Protein AF-A0A935U6V8-F1 (afdb_monomer_lite)

Foldseek 3Di:
DDDDDDDPPPPPPPPPPVPQKDWPDWAFDDPPDRWIKTWMQGVVRDTWIWTPPDQQKIFTQDPVSPDTDDIGRDPSVRNCVVSVD

Structure (mmCIF, N/CA/C/O backbone):
data_AF-A0A935U6V8-F1
#
_entry.id   AF-A0A935U6V8-F1
#
loop_
_atom_site.group_PDB
_atom_site.id
_atom_site.type_symbol
_atom_site.label_atom_id
_atom_site.label_alt_id
_atom_site.label_comp_id
_atom_site.label_asym_id
_atom_site.label_entity_id
_atom_site.label_seq_id
_atom_site.pdbx_PDB_ins_code
_atom_site.Cartn_x
_atom_site.Cartn_y
_atom_site.Cartn_z
_atom_site.occupancy
_atom_site.B_iso_or_equiv
_atom_site.auth_seq_id
_atom_site.auth_comp_id
_atom_site.auth_asym_id
_atom_site.auth_atom_id
_atom_site.pdbx_PDB_model_num
ATOM 1 N N . MET A 1 1 ? 0.330 -24.674 56.449 1.00 45.47 1 MET A N 1
ATOM 2 C CA . MET A 1 1 ? 0.446 -25.277 55.099 1.00 45.47 1 MET A CA 1
ATOM 3 C C . MET A 1 1 ? -0.602 -24.598 54.220 1.00 45.47 1 MET A C 1
ATOM 5 O O . MET A 1 1 ? -1.774 -24.734 54.505 1.00 45.47 1 MET A O 1
ATOM 9 N N . LYS A 1 2 ? -0.248 -23.504 53.541 1.00 44.31 2 LYS A N 1
ATOM 10 C CA . LYS A 1 2 ? 0.306 -23.380 52.173 1.00 44.31 2 LYS A CA 1
ATOM 11 C C . LYS A 1 2 ? -0.810 -23.228 51.115 1.00 44.31 2 LYS A C 1
ATOM 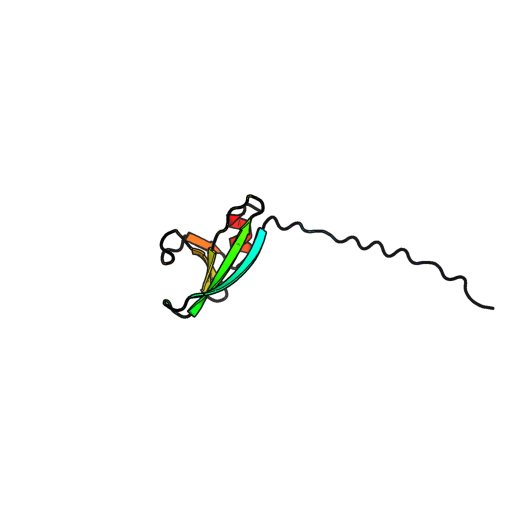13 O O . LYS A 1 2 ? -1.201 -24.182 50.469 1.00 44.31 2 LYS A O 1
ATOM 18 N N . LYS A 1 3 ? -1.257 -21.966 51.014 1.00 44.25 3 LYS A N 1
ATOM 19 C CA . LYS A 1 3 ? -1.704 -21.186 49.841 1.00 44.25 3 LYS A CA 1
ATOM 20 C C . LYS A 1 3 ? -2.771 -21.810 48.924 1.00 44.25 3 LYS A C 1
ATOM 22 O O . LYS A 1 3 ? -2.462 -22.606 48.048 1.00 44.25 3 LYS A O 1
ATOM 27 N N . MET A 1 4 ? -4.004 -21.316 49.077 1.00 48.53 4 MET A N 1
ATOM 28 C CA . MET A 1 4 ? -5.067 -21.414 48.074 1.00 48.53 4 MET A CA 1
ATOM 29 C C . MET A 1 4 ? -4.653 -20.628 46.826 1.00 48.53 4 MET A C 1
ATOM 31 O O . MET A 1 4 ? -4.286 -19.454 46.910 1.00 48.53 4 MET A O 1
ATOM 35 N N . ILE A 1 5 ? -4.666 -21.302 45.683 1.00 62.25 5 ILE A N 1
ATOM 36 C CA . ILE A 1 5 ? -4.339 -20.738 44.377 1.00 62.25 5 ILE A CA 1
ATOM 37 C C . ILE A 1 5 ? -5.546 -19.910 43.927 1.00 62.25 5 ILE A C 1
ATOM 39 O O . ILE A 1 5 ? -6.571 -20.459 43.533 1.00 62.25 5 ILE A O 1
ATOM 43 N N . PHE A 1 6 ? -5.434 -18.585 44.023 1.00 55.31 6 PHE A N 1
ATOM 44 C CA . PHE A 1 6 ? -6.367 -17.667 43.378 1.00 55.31 6 PHE A CA 1
ATOM 45 C C . PHE A 1 6 ? -6.129 -17.726 41.866 1.00 55.31 6 PHE A C 1
ATOM 47 O O . PHE A 1 6 ? -5.079 -17.322 41.368 1.00 55.31 6 PHE A O 1
ATOM 54 N N . PHE A 1 7 ? -7.105 -18.282 41.154 1.00 55.50 7 PHE A N 1
ATOM 55 C CA . PHE A 1 7 ? -7.152 -18.364 39.701 1.00 55.50 7 PHE A CA 1
ATOM 56 C C . PHE A 1 7 ? -7.310 -16.938 39.144 1.00 55.50 7 PHE A C 1
ATOM 58 O O . PHE A 1 7 ? -8.390 -16.351 39.204 1.00 55.50 7 PHE A O 1
ATOM 65 N N . ALA A 1 8 ? -6.215 -16.340 38.673 1.00 61.09 8 ALA A N 1
ATOM 66 C CA . ALA A 1 8 ? -6.240 -15.035 38.025 1.00 61.09 8 ALA A CA 1
ATOM 67 C C . ALA A 1 8 ? -6.883 -15.181 36.638 1.00 61.09 8 ALA A C 1
ATOM 69 O O . ALA A 1 8 ? -6.273 -15.700 35.704 1.00 61.09 8 ALA A O 1
ATOM 70 N N . LEU A 1 9 ? -8.135 -14.741 36.522 1.00 58.41 9 LEU A N 1
ATOM 71 C CA . LEU A 1 9 ? -8.856 -14.629 35.261 1.00 58.41 9 LEU A CA 1
ATOM 72 C C . LEU A 1 9 ? -8.237 -13.471 34.456 1.00 58.41 9 LEU A C 1
ATOM 74 O O . LEU A 1 9 ? -8.598 -12.309 34.629 1.00 58.41 9 LEU A O 1
ATOM 78 N N . PHE A 1 10 ? -7.241 -13.777 33.625 1.00 61.47 10 PHE A N 1
ATOM 79 C CA . PHE A 1 10 ? -6.623 -12.811 32.720 1.00 61.47 10 PHE A CA 1
ATOM 80 C C . PHE A 1 10 ? -7.606 -12.536 31.571 1.00 61.47 10 PHE A C 1
ATOM 82 O O . PHE A 1 10 ? -7.682 -13.286 30.599 1.00 61.47 10 PHE A O 1
ATOM 89 N N . LEU A 1 11 ? -8.412 -11.481 31.719 1.00 56.03 11 LEU A N 1
ATOM 90 C CA . LEU A 1 11 ? -9.210 -10.887 30.647 1.00 56.03 11 LEU A CA 1
ATOM 91 C C . LEU A 1 11 ? -8.247 -10.343 29.586 1.00 56.03 11 LEU A C 1
ATOM 93 O O . LEU A 1 11 ? -7.823 -9.190 29.630 1.00 56.03 11 LEU A O 1
ATOM 97 N N . PHE A 1 12 ? -7.886 -11.195 28.628 1.00 53.47 12 PHE A N 1
ATOM 98 C CA . PHE A 1 12 ? -7.327 -10.768 27.357 1.00 53.47 12 PHE A CA 1
ATOM 99 C C . PHE A 1 12 ? -8.418 -10.009 26.594 1.00 53.47 12 PHE A C 1
ATOM 101 O O . PHE A 1 12 ? -9.126 -10.562 25.754 1.00 53.47 12 PHE A O 1
ATOM 108 N N . LEU A 1 13 ? -8.559 -8.723 26.908 1.00 55.19 13 LEU A N 1
ATOM 109 C CA . LEU A 1 13 ? -9.155 -7.736 26.019 1.00 55.19 13 LEU A CA 1
ATOM 110 C C . LEU A 1 13 ? -8.234 -7.624 24.799 1.00 55.19 13 LEU A C 1
ATOM 112 O O . LEU A 1 13 ? -7.419 -6.708 24.691 1.00 55.19 13 LEU A O 1
ATOM 116 N N . PHE A 1 14 ? -8.334 -8.597 23.893 1.00 56.78 14 PHE A N 1
ATOM 117 C CA . PHE A 1 14 ? -7.905 -8.415 22.519 1.00 56.78 14 PHE A CA 1
ATOM 118 C C . PHE A 1 14 ? -8.785 -7.301 21.966 1.00 56.78 14 PHE A C 1
ATOM 120 O O . PHE A 1 14 ? -9.934 -7.506 21.586 1.00 56.78 14 PHE A O 1
ATOM 127 N N . CYS A 1 15 ? -8.254 -6.084 22.007 1.00 45.62 15 CYS A N 1
ATOM 128 C CA . CYS A 1 15 ? -8.734 -4.988 21.198 1.00 45.62 15 CYS A CA 1
ATOM 129 C C . CYS A 1 15 ? -8.475 -5.413 19.749 1.00 45.62 15 CYS A C 1
ATOM 131 O O . CYS A 1 15 ? -7.411 -5.137 19.189 1.00 45.62 15 CYS A O 1
ATOM 133 N N . GLU A 1 16 ? -9.404 -6.186 19.180 1.00 48.44 16 GLU A N 1
ATOM 134 C CA . GLU A 1 16 ? -9.486 -6.435 17.750 1.00 48.44 16 GLU A CA 1
ATOM 135 C C . GLU A 1 16 ? -9.760 -5.082 17.102 1.00 48.44 16 GLU A C 1
ATOM 137 O O . GLU A 1 16 ? -10.891 -4.685 16.825 1.00 48.44 16 GLU A O 1
ATOM 142 N N . SER A 1 17 ? -8.684 -4.328 16.899 1.00 53.19 17 SER A N 1
ATOM 143 C CA . SER A 1 17 ? -8.637 -3.303 15.878 1.00 53.19 17 SER A CA 1
ATOM 144 C C . SER A 1 17 ? -8.817 -4.050 14.566 1.00 53.19 17 SER A C 1
ATOM 146 O O . SER A 1 17 ? -7.859 -4.477 13.930 1.00 53.19 17 SER A O 1
ATOM 148 N N . ALA A 1 18 ? -10.074 -4.290 14.197 1.00 59.88 18 ALA A N 1
ATOM 149 C CA . ALA A 1 18 ? -10.444 -4.671 12.853 1.00 59.88 18 ALA A CA 1
ATOM 150 C C . ALA A 1 18 ? -10.091 -3.472 11.970 1.00 59.88 18 ALA A C 1
ATOM 152 O O . ALA A 1 18 ? -10.941 -2.629 11.681 1.00 59.88 18 ALA A O 1
ATOM 153 N N . TYR A 1 19 ? -8.804 -3.350 11.635 1.00 68.38 19 TYR A N 1
ATOM 154 C CA . TYR A 1 19 ? -8.317 -2.426 10.629 1.00 68.38 19 TYR A CA 1
ATOM 155 C C . TYR A 1 19 ? -9.195 -2.655 9.406 1.00 68.38 19 TYR A C 1
ATOM 157 O O . TYR A 1 19 ? -9.353 -3.797 8.966 1.00 68.38 19 TYR A O 1
ATOM 165 N N . ALA A 1 20 ? -9.817 -1.607 8.866 1.00 83.19 20 ALA A N 1
ATOM 166 C CA . ALA A 1 20 ? -10.655 -1.776 7.680 1.00 83.19 20 ALA A CA 1
ATOM 167 C C . ALA A 1 20 ? -9.794 -1.942 6.408 1.00 83.19 20 ALA A C 1
ATOM 169 O O . ALA A 1 20 ? -10.292 -1.836 5.284 1.00 83.19 20 ALA A O 1
ATOM 170 N N . TRP A 1 21 ? -8.520 -2.304 6.586 1.00 92.19 21 TRP A N 1
ATOM 171 C CA . TRP A 1 21 ? -7.601 -2.738 5.559 1.00 92.19 21 TRP A CA 1
ATOM 172 C C . TRP A 1 21 ? -6.531 -3.701 6.091 1.00 92.19 21 TRP A C 1
ATOM 174 O O . TRP A 1 21 ? -6.138 -3.641 7.254 1.00 92.19 21 TRP A O 1
ATOM 184 N N . GLU A 1 22 ? -6.014 -4.557 5.212 1.00 93.25 22 GLU A N 1
ATOM 185 C CA . GLU A 1 22 ? -4.884 -5.451 5.487 1.00 93.25 22 GLU A CA 1
ATOM 186 C C . GLU A 1 22 ? -3.871 -5.458 4.332 1.00 93.25 22 GLU A C 1
ATOM 188 O O . GLU A 1 22 ? -4.214 -5.196 3.178 1.00 93.25 22 GLU A O 1
ATOM 193 N N . VAL A 1 23 ? -2.603 -5.773 4.615 1.00 94.69 23 VAL A N 1
ATOM 194 C CA . VAL A 1 23 ? -1.587 -5.960 3.565 1.00 94.69 23 VAL A CA 1
ATOM 195 C C . VAL A 1 23 ? -1.741 -7.347 2.951 1.00 94.69 23 VAL A C 1
ATOM 197 O O . VAL A 1 23 ? -1.491 -8.350 3.612 1.00 94.69 23 VAL A O 1
ATOM 200 N N . LYS A 1 24 ? -2.086 -7.408 1.661 1.00 95.00 24 LYS A N 1
ATOM 201 C CA . LYS A 1 24 ? -2.253 -8.675 0.943 1.00 95.00 24 LYS A CA 1
ATOM 202 C C . LYS A 1 24 ? -0.940 -9.242 0.422 1.00 95.00 24 LYS A C 1
ATOM 204 O O . LYS A 1 24 ? -0.700 -10.441 0.508 1.00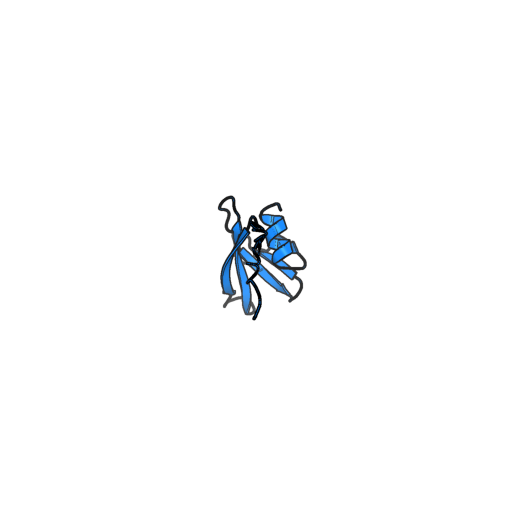 95.00 24 LYS A O 1
ATOM 209 N N . THR A 1 25 ? -0.112 -8.389 -0.171 1.00 94.31 25 THR A N 1
ATOM 210 C CA . THR A 1 25 ? 1.190 -8.793 -0.709 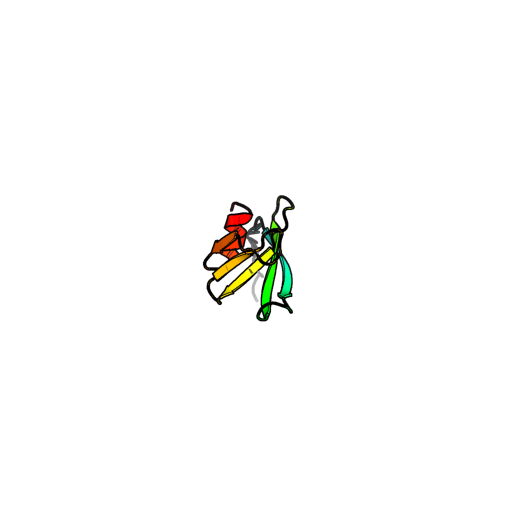1.00 94.31 25 THR A CA 1
ATOM 211 C C . THR A 1 25 ? 2.136 -7.603 -0.799 1.00 94.31 25 THR A C 1
ATOM 213 O O . THR A 1 25 ? 1.704 -6.452 -0.917 1.00 94.31 25 THR A O 1
ATOM 216 N N . ARG A 1 26 ? 3.439 -7.885 -0.742 1.00 94.94 26 ARG A N 1
ATOM 217 C CA . ARG A 1 26 ? 4.526 -6.920 -0.899 1.00 94.94 26 ARG A CA 1
ATOM 218 C C . ARG A 1 26 ? 5.504 -7.444 -1.945 1.00 94.94 26 ARG A C 1
ATOM 220 O O . ARG A 1 26 ? 5.887 -8.608 -1.902 1.00 94.94 26 ARG A O 1
ATOM 227 N N . TRP A 1 27 ? 5.923 -6.583 -2.865 1.00 93.44 27 TRP A N 1
ATOM 228 C CA . TRP A 1 27 ? 6.901 -6.926 -3.896 1.00 93.44 27 TRP A CA 1
ATOM 229 C C . TRP A 1 27 ? 7.729 -5.713 -4.302 1.00 93.44 27 TRP A C 1
ATOM 231 O O . TRP A 1 27 ? 7.375 -4.572 -4.017 1.00 93.44 27 TRP A O 1
ATOM 241 N N . VAL A 1 28 ? 8.831 -5.965 -4.999 1.00 91.12 28 VAL A N 1
ATOM 242 C CA . VAL A 1 28 ? 9.694 -4.928 -5.566 1.00 91.12 28 VAL A CA 1
ATOM 243 C C . VAL A 1 28 ? 9.439 -4.855 -7.069 1.00 91.12 28 VAL A C 1
ATOM 245 O O . VAL A 1 28 ? 9.431 -5.885 -7.741 1.00 91.12 28 VAL A O 1
ATOM 248 N N . TRP A 1 29 ? 9.200 -3.659 -7.618 1.00 81.69 29 TRP A N 1
ATOM 249 C CA . TRP A 1 29 ? 8.970 -3.515 -9.061 1.00 81.69 29 TRP A CA 1
ATOM 250 C C . TRP A 1 29 ? 10.293 -3.520 -9.843 1.00 81.69 29 TRP A C 1
ATOM 252 O O . TRP A 1 29 ? 11.102 -2.605 -9.657 1.00 81.69 29 TRP A O 1
ATOM 262 N N . PRO A 1 30 ? 10.509 -4.479 -10.764 1.00 75.31 30 PRO A N 1
ATOM 263 C CA . PRO A 1 30 ? 11.822 -4.694 -11.373 1.00 75.31 30 PRO A CA 1
ATOM 264 C C . PRO A 1 30 ? 12.214 -3.617 -12.396 1.00 75.31 30 PRO A C 1
ATOM 266 O O . PRO A 1 30 ? 13.393 -3.336 -12.563 1.00 75.31 30 PRO A O 1
ATOM 269 N N . GLN A 1 31 ? 11.249 -2.973 -13.066 1.00 62.22 31 GLN A N 1
ATOM 270 C CA . GLN A 1 31 ? 11.529 -2.100 -14.221 1.00 62.22 31 GLN A CA 1
ATOM 271 C C . GLN A 1 31 ? 11.618 -0.591 -13.907 1.00 62.22 31 GLN A C 1
ATOM 273 O O . GLN A 1 31 ? 11.724 0.2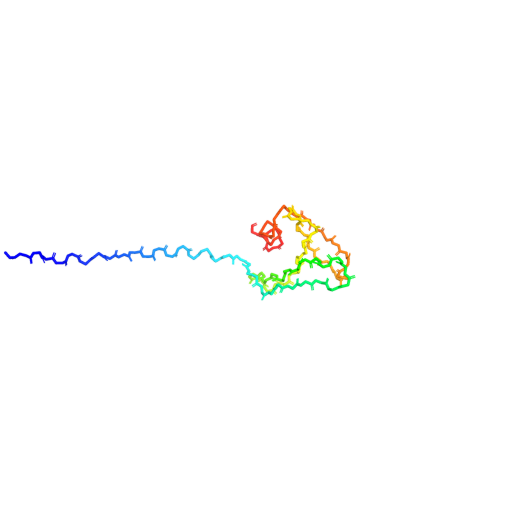20 -14.822 1.00 62.22 31 GLN A O 1
ATOM 278 N N . ARG A 1 32 ? 11.556 -0.163 -12.636 1.00 61.03 32 ARG A N 1
ATOM 279 C CA . ARG A 1 32 ? 11.606 1.274 -12.283 1.00 61.03 32 ARG A CA 1
ATOM 280 C C . ARG A 1 32 ? 12.170 1.479 -10.872 1.00 61.03 32 ARG A C 1
ATOM 282 O O . ARG A 1 32 ? 11.414 1.574 -9.908 1.00 61.03 32 ARG A O 1
ATOM 289 N N . ASN A 1 33 ? 13.500 1.520 -10.767 1.00 67.56 33 ASN A N 1
ATOM 290 C CA . ASN A 1 33 ? 14.271 1.835 -9.552 1.00 67.56 33 ASN A CA 1
ATOM 291 C C . ASN A 1 33 ? 14.012 0.950 -8.318 1.00 67.56 33 ASN A C 1
ATOM 293 O O . ASN A 1 33 ? 14.209 1.413 -7.200 1.00 67.56 33 ASN A O 1
ATOM 297 N N . GLY A 1 34 ? 13.573 -0.302 -8.488 1.00 76.25 34 GLY A N 1
ATOM 298 C CA . GLY A 1 34 ? 13.446 -1.234 -7.361 1.00 76.25 34 GLY A CA 1
ATOM 299 C C . GLY A 1 34 ? 12.509 -0.741 -6.253 1.00 76.25 34 GLY A C 1
ATOM 300 O O . GLY A 1 34 ? 12.746 -1.009 -5.079 1.00 76.25 34 GLY A O 1
ATOM 301 N N . LYS A 1 35 ? 11.458 0.008 -6.606 1.00 86.44 35 LYS A N 1
ATOM 302 C CA . LYS A 1 35 ? 10.534 0.561 -5.611 1.00 86.44 35 LYS A CA 1
ATOM 303 C C . LYS A 1 35 ? 9.716 -0.539 -4.947 1.00 86.44 35 LYS A C 1
ATOM 305 O O . LYS A 1 35 ? 9.152 -1.398 -5.638 1.00 86.44 35 LYS A O 1
ATOM 310 N N . ASN A 1 36 ? 9.600 -0.455 -3.623 1.00 92.19 36 ASN A N 1
ATOM 311 C CA . ASN A 1 36 ? 8.720 -1.314 -2.846 1.00 92.19 36 ASN A CA 1
ATOM 312 C C . ASN A 1 36 ? 7.261 -1.012 -3.191 1.00 92.19 36 ASN A C 1
ATOM 314 O O . ASN A 1 36 ? 6.851 0.143 -3.318 1.00 92.19 36 ASN A O 1
ATOM 318 N N . ARG A 1 37 ? 6.467 -2.066 -3.344 1.00 92.62 37 ARG A N 1
ATOM 319 C CA . ARG A 1 37 ? 5.032 -2.008 -3.593 1.00 92.62 37 ARG A CA 1
ATOM 320 C C . ARG A 1 37 ? 4.299 -2.885 -2.606 1.00 92.62 37 ARG A C 1
ATOM 322 O O . ARG A 1 37 ? 4.785 -3.944 -2.215 1.00 92.62 37 ARG A O 1
ATOM 329 N N . VAL A 1 38 ? 3.123 -2.426 -2.216 1.00 94.81 38 VAL A N 1
ATOM 330 C CA . VAL A 1 38 ? 2.251 -3.105 -1.266 1.00 94.81 38 VAL A CA 1
ATOM 331 C C . VAL A 1 38 ? 0.841 -3.083 -1.827 1.00 94.81 38 VAL A C 1
ATOM 333 O O . VAL A 1 38 ? 0.310 -2.018 -2.121 1.00 94.81 38 VAL A O 1
ATOM 336 N N . GLN A 1 39 ? 0.226 -4.249 -1.979 1.00 95.44 39 GLN A N 1
ATOM 337 C CA . GLN A 1 39 ? -1.200 -4.347 -2.257 1.00 95.44 39 GLN A CA 1
ATOM 338 C C . GLN A 1 39 ? -1.926 -4.429 -0.925 1.00 95.44 39 GLN A C 1
ATOM 340 O O . GLN A 1 39 ? -1.612 -5.277 -0.090 1.00 95.44 39 GLN A O 1
ATOM 345 N N . VAL A 1 40 ? -2.890 -3.543 -0.745 1.00 95.19 40 VAL A N 1
ATOM 346 C CA . VAL A 1 40 ? -3.742 -3.489 0.438 1.00 95.19 40 VAL A CA 1
ATOM 347 C C . VAL A 1 40 ? -5.115 -4.013 0.040 1.00 95.19 40 VAL A C 1
ATOM 349 O O . VAL A 1 40 ? -5.589 -3.665 -1.033 1.00 95.19 40 VAL A O 1
ATOM 352 N N . LEU A 1 41 ? -5.742 -4.850 0.863 1.00 94.94 41 LEU A N 1
ATOM 353 C CA . LEU A 1 41 ? -7.146 -5.236 0.742 1.00 94.94 41 LEU A CA 1
ATOM 354 C C . LEU A 1 41 ? -7.952 -4.390 1.727 1.00 94.94 41 LEU A C 1
ATOM 356 O O . LEU A 1 41 ? -7.777 -4.535 2.931 1.00 94.94 41 LEU A O 1
ATOM 360 N N . CYS A 1 42 ? -8.817 -3.511 1.229 1.00 93.88 42 CYS A N 1
ATOM 361 C CA . CYS A 1 42 ? -9.791 -2.813 2.062 1.00 93.88 42 CYS A CA 1
ATOM 362 C C . CYS A 1 42 ? -10.947 -3.758 2.433 1.00 93.88 42 CYS A C 1
ATOM 364 O O . CYS A 1 42 ? -11.283 -4.679 1.686 1.00 93.88 42 CYS A O 1
ATOM 366 N N . LYS A 1 43 ? -11.636 -3.471 3.539 1.00 92.00 43 LYS A N 1
ATOM 367 C CA . LYS A 1 43 ? -12.811 -4.208 4.032 1.00 92.00 43 LYS A CA 1
ATOM 368 C C . LYS A 1 43 ? -13.975 -4.231 3.037 1.00 92.00 43 LYS A C 1
ATOM 370 O O . LYS A 1 43 ? -14.784 -5.151 3.062 1.00 92.00 43 LYS A O 1
ATOM 375 N N . ASP A 1 44 ? -14.051 -3.242 2.148 1.00 90.88 44 ASP A N 1
ATOM 376 C CA . ASP A 1 44 ? -15.042 -3.179 1.068 1.00 90.88 44 ASP A CA 1
ATOM 377 C C . ASP A 1 44 ? -14.647 -3.972 -0.195 1.00 90.88 44 ASP A C 1
ATOM 379 O O . ASP A 1 44 ? -15.328 -3.893 -1.216 1.00 90.88 44 ASP A O 1
ATOM 383 N N . GLY A 1 45 ? -13.546 -4.728 -0.144 1.00 91.62 45 GLY A N 1
ATOM 384 C CA . GLY A 1 45 ? -13.066 -5.575 -1.234 1.00 91.62 45 GLY A CA 1
ATOM 385 C C . GLY A 1 45 ? -12.190 -4.860 -2.265 1.00 91.62 45 GLY A C 1
ATOM 386 O O . GLY A 1 45 ? -11.648 -5.515 -3.156 1.00 91.62 45 GLY A O 1
ATOM 387 N N . ARG A 1 46 ? -11.996 -3.535 -2.174 1.00 92.56 46 ARG A N 1
ATOM 388 C CA . ARG A 1 46 ? -11.061 -2.822 -3.061 1.00 92.56 46 ARG A CA 1
ATOM 389 C C . ARG A 1 46 ? -9.618 -3.206 -2.740 1.00 92.56 46 ARG A C 1
ATOM 391 O O . ARG A 1 46 ? -9.240 -3.303 -1.578 1.00 92.56 46 ARG A O 1
ATOM 398 N N . MET A 1 47 ? -8.791 -3.341 -3.780 1.00 94.50 47 MET A N 1
ATOM 399 C CA . MET A 1 47 ? -7.390 -3.756 -3.640 1.00 94.50 47 MET A CA 1
ATOM 400 C C . MET A 1 47 ? -6.398 -2.743 -4.239 1.00 94.50 47 MET A C 1
ATOM 402 O O . MET A 1 47 ? -5.803 -3.013 -5.289 1.00 94.50 47 MET A O 1
ATOM 406 N N . PRO A 1 48 ? -6.231 -1.541 -3.651 1.00 93.12 48 PRO A N 1
ATOM 407 C CA . PRO A 1 48 ? -5.224 -0.592 -4.122 1.00 93.12 48 PRO A CA 1
ATOM 408 C C . PRO A 1 48 ? -3.809 -1.166 -4.037 1.00 93.12 48 PRO A C 1
ATOM 410 O O . PRO A 1 48 ? -3.464 -1.931 -3.138 1.00 93.12 48 PRO A O 1
ATOM 413 N N . THR A 1 49 ? -2.951 -0.711 -4.943 1.00 94.75 49 THR A N 1
ATOM 414 C CA . THR A 1 49 ? -1.504 -0.869 -4.795 1.00 94.75 49 THR A CA 1
ATOM 415 C C . THR A 1 49 ? -0.902 0.458 -4.368 1.00 94.75 49 THR A C 1
ATOM 417 O O . THR A 1 49 ? -1.162 1.485 -4.988 1.00 94.75 49 THR A O 1
ATOM 420 N N . LEU A 1 50 ? -0.086 0.430 -3.327 1.00 94.94 50 LEU A N 1
ATOM 421 C CA . LEU A 1 50 ? 0.736 1.533 -2.865 1.00 94.94 50 LEU A CA 1
ATOM 422 C C . LEU A 1 50 ? 2.183 1.294 -3.300 1.00 94.94 50 LEU A C 1
ATOM 424 O O . LEU A 1 50 ? 2.636 0.152 -3.367 1.00 94.94 50 LEU A O 1
ATOM 428 N N . VAL A 1 51 ? 2.907 2.363 -3.600 1.00 93.75 51 VAL A N 1
ATOM 429 C CA . VAL A 1 51 ? 4.329 2.344 -3.947 1.00 93.75 51 VAL A CA 1
ATOM 430 C C . VAL A 1 51 ? 5.097 3.275 -3.021 1.00 93.75 51 VAL A C 1
ATOM 432 O O . VAL A 1 51 ? 4.633 4.373 -2.711 1.00 93.75 51 VAL A O 1
ATOM 435 N N . GLU A 1 52 ? 6.271 2.838 -2.594 1.00 93.50 52 GLU A N 1
ATOM 436 C CA . GLU A 1 52 ? 7.226 3.659 -1.864 1.00 93.50 52 GLU A CA 1
ATOM 437 C C . GLU A 1 52 ? 8.036 4.499 -2.859 1.00 93.50 52 GLU A C 1
ATOM 439 O O . GLU A 1 52 ? 8.859 3.984 -3.618 1.00 93.50 52 GLU A O 1
ATOM 444 N N . GLU A 1 53 ? 7.778 5.805 -2.884 1.00 89.56 53 GLU A N 1
ATOM 445 C CA . GLU A 1 53 ? 8.546 6.759 -3.689 1.00 89.56 53 GLU A CA 1
ATOM 446 C C . GLU A 1 53 ? 9.822 7.198 -2.964 1.00 89.56 53 GLU A C 1
ATOM 448 O O . GLU A 1 53 ? 10.864 7.372 -3.594 1.00 89.56 53 GLU A O 1
ATOM 453 N N . THR A 1 54 ? 9.733 7.368 -1.645 1.00 89.06 54 THR A 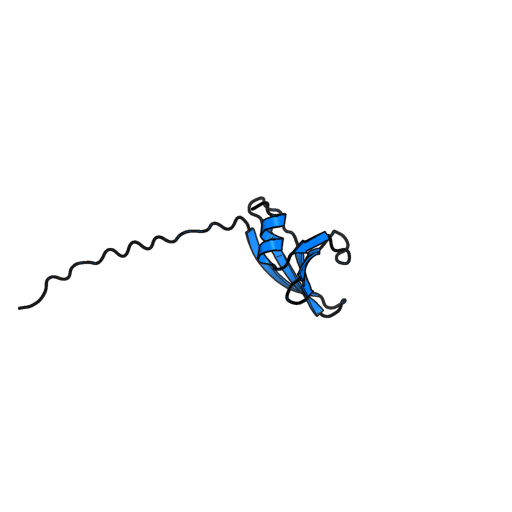N 1
ATOM 454 C CA . THR A 1 54 ? 10.847 7.599 -0.714 1.00 89.06 54 THR A CA 1
ATOM 455 C C . THR A 1 54 ? 10.504 6.931 0.628 1.00 89.06 54 THR A C 1
ATOM 457 O O . THR A 1 54 ? 9.328 6.628 0.848 1.00 89.06 54 THR A O 1
ATOM 460 N N . PRO A 1 55 ? 11.458 6.768 1.571 1.00 88.50 55 PRO A N 1
ATOM 461 C CA . PRO A 1 55 ? 11.186 6.161 2.885 1.00 88.50 55 PRO A CA 1
ATOM 462 C C . PRO A 1 55 ? 10.050 6.821 3.686 1.00 88.50 55 PRO A C 1
ATOM 464 O O . PRO A 1 55 ? 9.495 6.232 4.608 1.00 88.50 55 PRO A O 1
ATOM 467 N N . THR A 1 56 ? 9.703 8.061 3.341 1.00 91.31 56 THR A N 1
ATOM 468 C CA . THR A 1 56 ? 8.664 8.875 3.986 1.00 91.31 56 THR A CA 1
ATOM 469 C C . THR A 1 56 ? 7.569 9.303 3.009 1.00 91.31 56 THR A C 1
ATOM 471 O O . THR A 1 56 ? 6.857 10.277 3.258 1.00 91.31 56 THR A O 1
ATOM 474 N N . LYS A 1 57 ? 7.446 8.630 1.858 1.00 93.50 57 LYS A N 1
ATOM 475 C CA . LYS A 1 57 ? 6.450 8.967 0.840 1.00 93.50 57 LYS A CA 1
ATOM 476 C C . LYS A 1 57 ? 5.904 7.718 0.168 1.00 93.50 57 LYS A C 1
ATOM 478 O O . LYS A 1 57 ? 6.567 7.096 -0.659 1.00 93.50 57 LYS A O 1
ATOM 483 N N . TRP A 1 58 ? 4.647 7.427 0.471 1.00 95.19 58 TRP A N 1
ATOM 484 C CA . TRP A 1 58 ? 3.889 6.326 -0.107 1.00 95.19 58 TRP A CA 1
ATOM 485 C C . TRP A 1 58 ? 2.763 6.864 -0.974 1.00 95.19 58 TRP A C 1
ATOM 487 O O . TRP A 1 58 ? 1.995 7.714 -0.528 1.00 95.19 58 TRP A O 1
ATOM 497 N N . CYS A 1 59 ? 2.656 6.384 -2.208 1.00 93.69 59 CYS A N 1
ATOM 498 C CA . CYS A 1 59 ? 1.681 6.869 -3.179 1.00 93.69 59 CYS A CA 1
ATOM 499 C C . CYS A 1 59 ? 0.796 5.739 -3.697 1.00 93.69 59 CYS A C 1
ATOM 501 O O . CYS A 1 59 ? 1.245 4.605 -3.837 1.00 93.69 59 CYS A O 1
ATOM 503 N N . LEU A 1 60 ? -0.452 6.047 -4.043 1.00 94.00 60 LEU A N 1
ATOM 504 C CA . LEU A 1 60 ? -1.314 5.103 -4.752 1.00 94.00 60 LEU A CA 1
ATOM 505 C C . LEU A 1 60 ? -0.835 4.916 -6.194 1.00 94.00 60 LEU A C 1
ATOM 507 O O . LEU A 1 60 ? -0.650 5.882 -6.927 1.00 94.00 60 LEU A O 1
ATOM 511 N N . VAL A 1 61 ? -0.735 3.675 -6.644 1.00 90.56 61 VAL A N 1
ATOM 512 C CA . VAL A 1 61 ? -0.514 3.324 -8.045 1.00 90.56 61 VAL A CA 1
ATOM 513 C C . VAL A 1 61 ? -1.835 3.402 -8.815 1.00 90.56 61 VAL A C 1
ATOM 515 O O . VAL A 1 61 ? -2.820 2.764 -8.444 1.00 90.56 61 VAL A O 1
ATOM 518 N N . ARG A 1 62 ? -1.864 4.165 -9.912 1.00 85.19 62 ARG A N 1
ATOM 519 C CA . ARG A 1 62 ? -3.008 4.238 -10.837 1.00 85.19 62 ARG A CA 1
ATOM 520 C C . ARG A 1 62 ? -2.918 3.170 -11.936 1.00 85.19 62 ARG A C 1
ATOM 522 O O . ARG A 1 62 ? -1.938 2.437 -12.031 1.00 85.19 62 ARG A O 1
ATOM 529 N N . LYS A 1 63 ? -3.947 3.109 -12.795 1.00 73.75 63 LYS A N 1
ATOM 530 C CA . LYS A 1 63 ? -4.160 2.096 -13.854 1.00 73.75 63 LYS A CA 1
ATOM 531 C C . LYS A 1 63 ? -2.924 1.745 -14.694 1.00 73.75 63 LYS A C 1
ATOM 533 O O . LYS A 1 63 ? -2.790 0.598 -15.094 1.00 73.75 63 LYS A O 1
ATOM 538 N N . SER A 1 64 ? -2.039 2.701 -14.972 1.00 69.62 64 SER A N 1
ATOM 539 C CA . SER A 1 64 ? -0.858 2.470 -15.812 1.00 69.62 64 SER A CA 1
ATOM 540 C C . SER A 1 64 ? 0.313 1.807 -15.081 1.00 69.62 64 SER A C 1
ATOM 542 O O . SER A 1 64 ? 1.332 1.519 -15.703 1.00 69.62 64 SER A O 1
ATOM 544 N N . GLY A 1 65 ? 0.246 1.627 -13.758 1.00 69.75 65 GLY A N 1
ATOM 545 C CA . GLY A 1 65 ? 1.375 1.134 -12.962 1.00 69.75 65 GLY A CA 1
ATOM 546 C C . GLY A 1 65 ? 2.539 2.130 -12.830 1.00 69.75 65 GLY A C 1
ATOM 547 O O . GLY A 1 65 ? 3.432 1.914 -12.003 1.00 69.75 65 GLY A O 1
ATOM 548 N N . THR A 1 66 ? 2.521 3.207 -13.621 1.00 69.12 66 THR A N 1
ATOM 549 C CA . THR A 1 66 ? 3.570 4.223 -13.773 1.00 69.12 66 THR A CA 1
ATOM 550 C C . THR A 1 66 ? 3.109 5.630 -13.402 1.00 69.12 66 THR A C 1
ATOM 552 O O . THR A 1 66 ? 3.968 6.487 -13.186 1.00 69.12 66 THR A O 1
ATOM 555 N N . ASP A 1 67 ? 1.796 5.855 -13.313 1.00 76.88 67 ASP A N 1
ATOM 556 C CA . ASP A 1 67 ? 1.191 7.082 -12.801 1.00 76.88 67 ASP A CA 1
ATOM 557 C C . ASP A 1 67 ? 0.807 6.903 -11.326 1.00 76.88 67 ASP A C 1
ATOM 559 O O . ASP A 1 67 ? 0.278 5.856 -10.924 1.00 76.88 67 ASP A O 1
ATOM 563 N N . TYR A 1 68 ? 1.088 7.924 -10.520 1.00 82.56 68 TYR A N 1
ATOM 564 C CA . TYR A 1 68 ? 0.874 7.903 -9.080 1.00 82.56 68 TYR A CA 1
ATOM 565 C C . TYR A 1 68 ? -0.216 8.901 -8.701 1.00 82.56 68 TYR A C 1
ATOM 567 O O . TYR A 1 68 ? -0.260 10.034 -9.170 1.00 82.56 68 TYR A O 1
ATOM 575 N N . GLY A 1 69 ? -1.142 8.444 -7.867 1.00 83.81 69 GLY A N 1
ATOM 576 C CA . GLY A 1 69 ? -2.206 9.258 -7.312 1.00 83.81 69 GLY A CA 1
ATOM 577 C C . GLY A 1 69 ? -1.742 10.055 -6.101 1.00 83.81 69 GLY A C 1
ATOM 578 O O . GLY A 1 69 ? -0.631 10.574 -6.042 1.00 83.81 69 GLY A O 1
ATOM 579 N N . PHE A 1 70 ? -2.630 10.162 -5.119 1.00 89.31 70 PHE A N 1
ATOM 580 C CA . PHE A 1 70 ? -2.323 10.843 -3.869 1.00 89.31 70 PHE A CA 1
ATOM 581 C C . PHE A 1 70 ? -1.171 10.138 -3.128 1.00 89.31 70 PHE A C 1
ATOM 583 O O . PHE A 1 70 ? -1.010 8.917 -3.223 1.00 89.31 70 PHE A O 1
ATOM 590 N N . CYS A 1 71 ? -0.394 10.922 -2.380 1.00 93.88 71 CYS A N 1
ATOM 591 C CA . CYS A 1 71 ? 0.740 10.446 -1.595 1.00 93.88 71 CYS A CA 1
ATOM 592 C C . CYS A 1 71 ? 0.601 10.865 -0.134 1.00 93.88 71 CYS A C 1
ATOM 594 O O . CYS A 1 71 ? 0.104 11.956 0.146 1.00 93.88 71 CYS A O 1
ATOM 596 N N . ARG A 1 72 ? 1.081 10.020 0.778 1.00 95.50 72 ARG A N 1
ATOM 597 C CA . ARG A 1 72 ? 1.074 10.217 2.231 1.00 95.50 72 ARG A CA 1
ATOM 598 C C . ARG A 1 72 ? 2.442 9.926 2.836 1.00 95.50 72 ARG A C 1
ATOM 600 O O . ARG A 1 72 ? 3.319 9.397 2.149 1.00 95.50 72 ARG A O 1
ATOM 607 N N . LYS A 1 73 ? 2.634 10.307 4.103 1.00 94.62 73 LYS A N 1
ATOM 608 C CA . LYS A 1 73 ? 3.944 10.214 4.766 1.00 94.62 73 LYS A CA 1
ATOM 609 C C . LYS A 1 73 ? 4.313 8.785 5.164 1.00 94.62 73 LYS A C 1
ATOM 611 O O . LYS A 1 73 ? 5.492 8.476 5.304 1.00 94.62 73 LYS A O 1
ATOM 616 N N . SER A 1 74 ? 3.319 7.913 5.317 1.00 94.62 74 SER A N 1
ATOM 617 C CA . SER A 1 74 ? 3.510 6.493 5.604 1.00 94.62 74 SER A CA 1
ATOM 618 C C . SER A 1 74 ? 2.582 5.611 4.772 1.00 94.62 74 SER A C 1
ATOM 620 O O . SER A 1 74 ? 1.587 6.077 4.205 1.00 94.62 74 SER A O 1
ATOM 622 N N . MET A 1 75 ? 2.917 4.321 4.714 1.00 93.88 75 MET A N 1
ATOM 623 C CA . MET A 1 75 ? 2.091 3.296 4.077 1.00 93.88 75 MET A CA 1
ATOM 624 C C . MET A 1 75 ? 0.723 3.207 4.762 1.00 93.88 75 MET A C 1
ATOM 626 O O . MET A 1 75 ? -0.301 3.183 4.087 1.00 93.88 75 MET A O 1
ATOM 630 N N . GLU A 1 76 ? 0.705 3.263 6.093 1.00 93.06 76 GLU A N 1
ATOM 631 C CA . GLU A 1 76 ? -0.501 3.210 6.915 1.00 93.06 76 GLU A CA 1
ATOM 632 C C . GLU A 1 76 ? -1.421 4.406 6.650 1.00 93.06 76 GLU A C 1
ATOM 634 O O . GLU A 1 76 ? -2.628 4.228 6.502 1.00 93.06 76 GLU A O 1
ATOM 639 N N . GLU A 1 77 ? -0.874 5.624 6.559 1.00 93.56 77 GLU A N 1
ATOM 640 C CA . GLU A 1 77 ? -1.666 6.822 6.253 1.00 93.56 77 GLU A CA 1
ATOM 641 C C . GLU A 1 77 ? -2.237 6.740 4.829 1.00 93.56 77 GLU A C 1
ATOM 643 O O . GLU A 1 77 ? -3.394 7.096 4.598 1.00 93.56 77 GLU A O 1
ATOM 648 N N . ALA A 1 78 ? -1.458 6.228 3.869 1.00 93.81 78 ALA A N 1
ATOM 649 C CA . ALA A 1 78 ? -1.927 6.015 2.502 1.00 93.81 78 ALA A CA 1
ATOM 650 C C . ALA A 1 78 ? -3.052 4.970 2.426 1.00 93.81 78 ALA A C 1
ATOM 652 O O . ALA A 1 78 ? -4.048 5.198 1.735 1.00 93.81 78 ALA A O 1
ATOM 653 N N . ALA A 1 79 ? -2.910 3.855 3.145 1.00 93.31 79 ALA A N 1
ATOM 654 C CA . ALA A 1 79 ? -3.898 2.784 3.199 1.00 93.31 79 ALA A CA 1
ATOM 655 C C . ALA A 1 79 ? -5.213 3.262 3.831 1.00 93.31 79 ALA A C 1
ATOM 657 O O . ALA A 1 79 ? -6.264 3.143 3.200 1.00 93.31 79 ALA A O 1
ATOM 658 N N . ARG A 1 80 ? -5.148 3.907 5.006 1.00 92.69 80 ARG A N 1
ATOM 659 C CA . ARG A 1 80 ? -6.321 4.484 5.690 1.00 92.69 80 ARG A CA 1
ATOM 660 C C . ARG A 1 80 ? -7.039 5.511 4.824 1.00 92.69 80 ARG A C 1
ATOM 662 O O . ARG A 1 80 ? -8.241 5.399 4.603 1.00 92.69 80 ARG A O 1
ATOM 669 N N . ALA A 1 81 ? -6.295 6.447 4.228 1.00 92.12 81 ALA A N 1
ATOM 670 C CA . ALA A 1 81 ? -6.879 7.467 3.362 1.00 92.12 81 ALA A CA 1
ATOM 671 C C . ALA A 1 81 ? -7.614 6.870 2.146 1.00 92.12 81 ALA A C 1
ATOM 673 O O . ALA A 1 81 ? -8.635 7.410 1.720 1.00 92.12 81 ALA A O 1
ATOM 674 N N . TRP A 1 82 ? -7.127 5.759 1.581 1.00 91.50 82 TRP A N 1
ATOM 675 C CA . TRP A 1 82 ? -7.802 5.092 0.463 1.00 91.50 82 TRP A CA 1
ATOM 676 C C . TRP A 1 82 ? -9.015 4.261 0.887 1.00 91.50 82 TRP A C 1
ATOM 678 O O . TRP A 1 82 ? -10.061 4.284 0.219 1.00 91.50 82 TRP A O 1
ATOM 688 N N . CYS A 1 83 ? -8.863 3.504 1.974 1.00 91.19 83 CYS A N 1
ATOM 689 C CA . CYS A 1 83 ? -9.922 2.668 2.527 1.00 91.19 83 CYS A CA 1
ATOM 690 C C . CYS A 1 83 ? -10.977 3.490 3.298 1.00 91.19 83 CYS A C 1
ATOM 692 O O . CYS A 1 83 ? -12.041 2.957 3.587 1.00 91.19 83 CYS A O 1
ATOM 694 N N . LYS A 1 84 ? -10.755 4.809 3.453 1.00 87.50 84 LYS A N 1
ATOM 695 C CA . LYS A 1 84 ? -11.647 5.808 4.072 1.00 87.50 84 LYS A CA 1
ATOM 696 C C . LYS A 1 84 ? -11.842 5.593 5.579 1.00 87.50 84 LYS A C 1
ATOM 698 O O . LYS A 1 84 ? -12.968 5.640 6.069 1.00 87.50 84 LYS A O 1
ATOM 703 N N . GLU A 1 85 ? -10.727 5.386 6.275 1.00 71.94 85 GLU A N 1
ATOM 704 C CA . GLU A 1 85 ? -10.610 5.304 7.742 1.00 71.94 85 GLU A CA 1
ATOM 705 C C . GLU A 1 85 ? -9.955 6.537 8.358 1.00 71.94 85 GLU A C 1
ATOM 707 O O . GLU A 1 85 ? -9.038 7.106 7.715 1.00 71.94 85 GLU A O 1
#

pLDDT: mean 80.77, std 16.48, range [44.25, 95.5]

Radius of gyration: 20.08 Å; chains: 1; bounding box: 29×36×71 Å

Secondary structure (DSSP, 8-state):
-------------------SEEEEEEEE-TTTTT-EEEEEEETTS--PEEEEEETTEEEEE-TTSS-EEEEESSHHHHHHHHHT-

Sequence (85 aa):
MKKMIFFALFLFLFCESAYAWEVKTRWVWPQRNGKNRVQVLCKDGRMPTLVEETPTKWCLVRKSGTD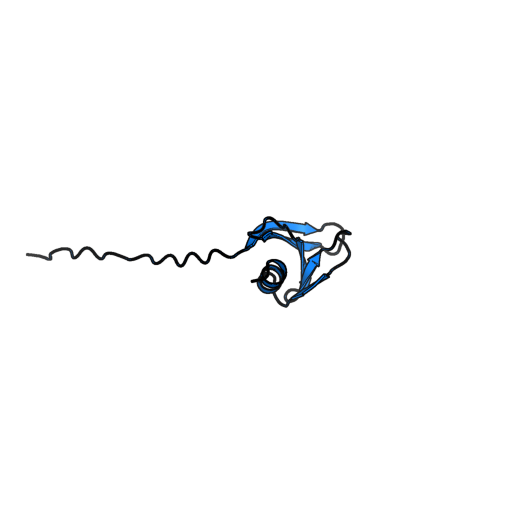YGFCRKSMEEAARAWCKE